Protein AF-A0A1W9J1J8-F1 (afdb_monomer_lite)

pLDDT: mean 85.01, std 13.89, range [39.0, 95.69]

Structure (mmCIF, N/CA/C/O backbone):
data_AF-A0A1W9J1J8-F1
#
_entry.id   AF-A0A1W9J1J8-F1
#
loop_
_atom_site.group_PDB
_atom_site.id
_atom_site.type_symbol
_atom_site.label_atom_id
_atom_site.label_alt_id
_atom_site.label_comp_id
_atom_site.label_asym_id
_atom_site.label_entity_id
_atom_site.label_seq_id
_atom_site.pdbx_PDB_ins_code
_atom_site.Cartn_x
_atom_site.Cartn_y
_atom_site.Cartn_z
_atom_site.occupancy
_atom_site.B_iso_or_equiv
_atom_site.auth_seq_id
_atom_site.auth_comp_id
_atom_site.auth_asym_id
_atom_site.auth_atom_id
_atom_site.pdbx_PDB_model_num
ATOM 1 N N . MET A 1 1 ? -6.007 2.174 -8.889 1.00 80.56 1 MET A N 1
ATOM 2 C CA . MET A 1 1 ? -5.975 2.017 -7.417 1.00 80.56 1 MET A CA 1
ATOM 3 C C . MET A 1 1 ? -7.244 1.396 -6.829 1.00 80.56 1 MET A C 1
ATOM 5 O O . MET A 1 1 ? -7.114 0.432 -6.092 1.00 80.56 1 MET A O 1
ATOM 9 N N . LEU A 1 2 ? -8.460 1.819 -7.204 1.00 87.00 2 LEU A N 1
ATOM 10 C CA . LEU A 1 2 ? -9.723 1.256 -6.673 1.00 87.00 2 LEU A CA 1
ATOM 11 C C . LEU A 1 2 ? -9.851 -0.287 -6.767 1.00 87.00 2 LEU A C 1
ATOM 13 O O . LEU A 1 2 ? -10.424 -0.921 -5.888 1.00 87.00 2 LEU A O 1
ATOM 17 N N . LYS A 1 3 ? -9.274 -0.912 -7.807 1.00 90.38 3 LYS A N 1
ATOM 18 C CA . LYS A 1 3 ? -9.205 -2.382 -7.945 1.00 90.38 3 LYS A CA 1
ATOM 19 C C . LYS A 1 3 ? -8.416 -3.052 -6.807 1.00 90.38 3 LYS A C 1
ATOM 21 O O . LYS A 1 3 ? -8.838 -4.098 -6.336 1.00 90.38 3 LYS A O 1
ATOM 26 N N . VAL A 1 4 ? -7.319 -2.439 -6.351 1.00 91.00 4 VAL A N 1
ATOM 27 C CA . VAL A 1 4 ? -6.514 -2.926 -5.214 1.00 91.00 4 VAL A CA 1
ATOM 28 C C . VAL A 1 4 ? -7.309 -2.792 -3.920 1.00 91.00 4 VAL A C 1
ATOM 30 O O . VAL A 1 4 ? -7.356 -3.737 -3.147 1.00 91.00 4 VAL A O 1
ATOM 33 N N . VAL A 1 5 ? -8.015 -1.669 -3.734 1.00 91.69 5 VAL A N 1
ATOM 34 C CA . VAL A 1 5 ? -8.848 -1.449 -2.541 1.00 91.69 5 VAL A CA 1
ATOM 35 C C . VAL A 1 5 ? -9.922 -2.523 -2.393 1.00 91.69 5 VAL A C 1
ATOM 37 O O . VAL A 1 5 ? -10.043 -3.138 -1.337 1.00 91.69 5 VAL A O 1
ATOM 40 N N . ARG A 1 6 ? -10.652 -2.804 -3.479 1.00 91.19 6 ARG A N 1
ATOM 41 C CA . ARG A 1 6 ? -11.670 -3.864 -3.506 1.00 91.19 6 ARG A CA 1
ATOM 42 C C . ARG A 1 6 ? -11.084 -5.255 -3.276 1.00 91.19 6 ARG A C 1
ATOM 44 O O . ARG A 1 6 ? -11.653 -6.030 -2.516 1.00 91.19 6 ARG A O 1
ATOM 51 N N . ARG A 1 7 ? -9.955 -5.569 -3.920 1.00 90.69 7 ARG A N 1
ATOM 52 C CA . ARG A 1 7 ? -9.274 -6.862 -3.755 1.00 90.69 7 ARG A CA 1
ATOM 53 C C . ARG A 1 7 ? -8.798 -7.061 -2.315 1.00 90.69 7 ARG A C 1
ATOM 55 O O . ARG A 1 7 ? -8.920 -8.153 -1.785 1.00 90.69 7 ARG A O 1
ATOM 62 N N . ASP A 1 8 ? -8.281 -6.025 -1.671 1.00 90.25 8 ASP A N 1
ATOM 63 C CA . ASP A 1 8 ? -7.687 -6.152 -0.336 1.00 90.25 8 ASP A CA 1
ATOM 64 C C . ASP A 1 8 ? -8.715 -5.940 0.782 1.00 90.25 8 ASP A C 1
ATOM 66 O O . ASP A 1 8 ? -8.404 -6.173 1.946 1.00 90.25 8 ASP A O 1
ATOM 70 N N . GLY A 1 9 ? -9.935 -5.505 0.442 1.00 91.38 9 GLY A N 1
ATOM 71 C CA . GLY A 1 9 ? -11.035 -5.325 1.389 1.00 91.38 9 GLY A CA 1
ATOM 72 C C . GLY A 1 9 ? -10.752 -4.262 2.447 1.00 91.38 9 GLY A C 1
ATOM 73 O O . GLY A 1 9 ? -11.206 -4.406 3.576 1.00 91.38 9 GLY A O 1
ATOM 74 N N . GLN A 1 10 ? -9.953 -3.242 2.110 1.00 93.06 10 GLN A N 1
ATOM 75 C CA . GLN A 1 10 ? -9.457 -2.249 3.073 1.00 93.06 10 GLN A CA 1
ATOM 76 C C . GLN A 1 10 ? -8.702 -2.880 4.259 1.00 93.06 10 GLN A C 1
ATOM 78 O O . GLN A 1 10 ? -8.648 -2.302 5.336 1.00 93.06 10 GLN A O 1
ATOM 83 N N . VAL A 1 11 ? -8.099 -4.060 4.094 1.00 93.19 11 VAL A N 1
ATOM 84 C CA . VAL A 1 11 ? -7.328 -4.724 5.151 1.00 93.19 11 VAL A CA 1
ATOM 85 C C . VAL A 1 11 ? -5.834 -4.593 4.880 1.00 93.19 11 VAL A C 1
ATOM 87 O O . VAL A 1 11 ? -5.349 -4.901 3.793 1.00 93.19 11 VAL A O 1
ATOM 90 N N . CYS A 1 12 ? -5.079 -4.177 5.899 1.00 93.12 12 CYS A N 1
ATOM 91 C CA . CYS A 1 12 ? -3.623 -4.145 5.843 1.00 93.12 12 CYS A CA 1
ATOM 92 C C . CYS A 1 12 ? -3.069 -5.557 5.595 1.00 93.12 12 CYS A C 1
ATOM 94 O O . CYS A 1 12 ? -3.318 -6.481 6.374 1.00 93.12 12 CYS A O 1
ATOM 96 N N . ALA A 1 13 ? -2.265 -5.723 4.548 1.00 91.00 13 ALA A N 1
ATOM 97 C CA . ALA A 1 13 ? -1.685 -7.014 4.187 1.00 91.00 13 ALA A CA 1
ATOM 98 C C . ALA A 1 13 ? -0.688 -7.559 5.231 1.00 91.00 13 ALA A C 1
ATOM 100 O O . ALA A 1 13 ? -0.431 -8.761 5.257 1.00 91.00 13 ALA A O 1
ATOM 101 N N . ASP A 1 14 ? -0.137 -6.692 6.088 1.00 90.38 14 ASP A N 1
ATOM 102 C CA . ASP A 1 14 ? 0.835 -7.058 7.124 1.00 90.38 14 ASP A CA 1
ATOM 103 C C . ASP A 1 14 ? 0.152 -7.355 8.472 1.00 90.38 14 ASP A C 1
ATOM 105 O O . ASP A 1 14 ? 0.082 -8.506 8.900 1.00 90.38 14 ASP A O 1
ATOM 109 N N . CYS A 1 15 ? -0.442 -6.342 9.115 1.00 92.19 15 CYS A N 1
ATOM 110 C CA . CYS A 1 15 ? -1.061 -6.493 10.440 1.00 92.19 15 CYS A CA 1
ATOM 111 C C . CYS A 1 15 ? -2.518 -6.980 10.428 1.00 92.19 15 CYS A C 1
ATOM 113 O O . CYS A 1 15 ? -3.070 -7.233 11.495 1.00 92.19 15 CYS A O 1
ATOM 115 N N . ARG A 1 16 ? -3.147 -7.120 9.251 1.00 91.50 16 ARG A N 1
ATOM 116 C CA . ARG A 1 16 ? -4.520 -7.638 9.074 1.00 91.50 16 ARG A CA 1
ATOM 117 C C . ARG A 1 16 ? -5.626 -6.813 9.743 1.00 91.50 16 ARG A C 1
ATOM 119 O O . ARG A 1 16 ? -6.738 -7.303 9.905 1.00 91.50 16 ARG A O 1
ATOM 126 N N . THR A 1 17 ? -5.356 -5.556 10.084 1.00 92.88 17 THR A N 1
ATOM 127 C CA . THR A 1 17 ? -6.374 -4.618 10.574 1.00 92.88 17 THR A CA 1
ATOM 128 C C . THR A 1 17 ? -7.079 -3.923 9.414 1.00 92.88 17 THR A C 1
ATOM 130 O O . THR A 1 17 ? -6.459 -3.668 8.379 1.00 92.88 17 THR A O 1
ATOM 133 N N . ILE A 1 18 ? -8.348 -3.562 9.609 1.00 94.50 18 ILE A N 1
ATOM 134 C CA . ILE A 1 18 ? -9.078 -2.683 8.688 1.00 94.50 18 ILE A CA 1
ATOM 135 C C . ILE A 1 18 ? -8.405 -1.302 8.692 1.00 94.50 18 ILE A C 1
ATOM 137 O O . ILE A 1 18 ? -8.004 -0.799 9.744 1.00 94.50 18 ILE A O 1
ATOM 141 N N . VAL A 1 19 ? -8.248 -0.718 7.511 1.00 95.31 19 VAL A N 1
ATOM 142 C CA . VAL A 1 19 ? -7.606 0.568 7.260 1.00 95.31 19 VAL A CA 1
ATOM 143 C C . VAL A 1 19 ? -8.664 1.512 6.685 1.00 95.31 19 VAL A C 1
ATOM 145 O O . VAL A 1 19 ? -9.171 1.239 5.598 1.00 95.31 19 VAL A O 1
ATOM 148 N N . PRO A 1 20 ? -9.014 2.603 7.387 1.00 94.81 20 PRO A N 1
ATOM 149 C CA . PRO A 1 20 ? -9.911 3.629 6.860 1.00 94.81 20 PRO A CA 1
ATOM 150 C C . PRO A 1 20 ? -9.414 4.194 5.525 1.00 94.81 20 PRO A C 1
ATOM 152 O O . PRO A 1 20 ? -8.205 4.277 5.311 1.00 94.81 20 PRO A O 1
ATOM 155 N N . ASP A 1 21 ? -10.329 4.620 4.651 1.00 93.12 21 ASP A N 1
ATOM 156 C CA . ASP A 1 21 ? -9.993 5.094 3.298 1.00 93.12 21 ASP A CA 1
ATOM 157 C C . ASP A 1 21 ? -8.943 6.214 3.274 1.00 93.12 21 ASP A C 1
ATOM 159 O O . ASP A 1 21 ? -8.058 6.217 2.419 1.00 93.12 21 ASP A O 1
ATOM 163 N N . ASP A 1 22 ? -8.994 7.132 4.237 1.00 94.69 22 ASP A N 1
ATOM 164 C CA . ASP A 1 22 ? -8.065 8.258 4.381 1.00 94.69 22 ASP A CA 1
ATOM 165 C C . ASP A 1 22 ? -6.685 7.863 4.947 1.00 94.69 22 ASP A C 1
ATOM 167 O O . ASP A 1 22 ? -5.774 8.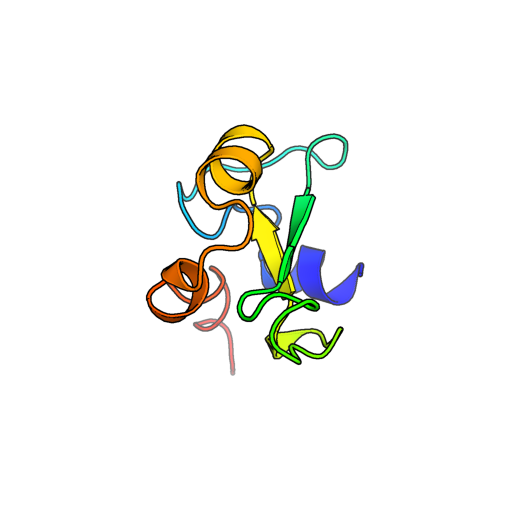691 5.029 1.00 94.69 22 ASP A O 1
ATOM 171 N N . GLN A 1 23 ? -6.511 6.596 5.32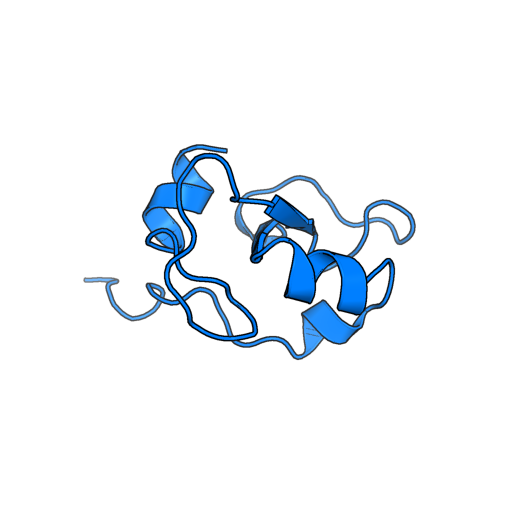9 1.00 95.25 23 GLN A N 1
ATOM 172 C CA . GLN A 1 23 ? -5.282 6.045 5.907 1.00 95.25 23 GLN A CA 1
ATOM 173 C C . GLN A 1 23 ? -4.684 4.897 5.082 1.00 95.25 23 GLN A C 1
ATOM 175 O O . GLN A 1 23 ? -3.679 4.310 5.500 1.00 95.25 23 GLN A O 1
ATOM 180 N N . ILE A 1 24 ? -5.284 4.571 3.931 1.00 95.56 24 ILE A N 1
ATOM 181 C CA . ILE A 1 24 ? -4.772 3.558 3.005 1.00 95.56 24 ILE A CA 1
ATOM 182 C C . ILE A 1 24 ? -3.461 4.043 2.389 1.00 95.56 24 ILE A C 1
ATOM 184 O O . ILE A 1 24 ? -3.412 5.064 1.706 1.00 95.56 24 ILE A O 1
ATOM 188 N N . GLU A 1 25 ? -2.413 3.244 2.564 1.00 95.69 25 GLU A N 1
ATOM 189 C CA . GLU A 1 25 ? -1.156 3.392 1.839 1.00 95.69 25 GLU A CA 1
ATOM 190 C C . GLU A 1 25 ? -1.053 2.275 0.794 1.00 95.69 25 GLU A C 1
ATOM 192 O O . GLU A 1 25 ? -1.170 1.089 1.123 1.00 95.69 25 GLU A O 1
ATOM 197 N N . PHE A 1 26 ? -0.821 2.640 -0.468 1.00 94.44 26 PHE A N 1
ATOM 198 C CA . PHE A 1 26 ? -0.518 1.672 -1.522 1.00 94.44 26 PHE A CA 1
ATOM 199 C C . PHE A 1 26 ? 0.971 1.341 -1.483 1.00 94.44 26 PHE A C 1
ATOM 201 O O . PHE A 1 26 ? 1.805 2.162 -1.860 1.00 94.44 26 PHE A O 1
ATOM 208 N N . ASP A 1 27 ? 1.295 0.134 -1.033 1.00 93.12 27 ASP A N 1
ATOM 209 C CA . ASP A 1 27 ? 2.668 -0.349 -0.931 1.00 93.12 27 ASP A CA 1
ATOM 210 C C . ASP A 1 27 ? 3.029 -1.216 -2.134 1.00 93.12 27 ASP A C 1
ATOM 212 O O . ASP A 1 27 ? 2.278 -2.124 -2.507 1.00 93.12 27 ASP A O 1
ATOM 216 N N . HIS A 1 28 ? 4.209 -0.975 -2.701 1.00 92.94 28 HIS A N 1
ATOM 217 C CA . HIS A 1 28 ? 4.802 -1.876 -3.677 1.00 92.94 28 HIS A CA 1
ATOM 218 C C . HIS A 1 28 ? 5.484 -3.050 -2.967 1.00 92.94 28 HIS A C 1
ATOM 220 O O . HIS A 1 28 ? 6.435 -2.866 -2.196 1.00 92.94 28 HIS A O 1
ATOM 226 N N . VAL A 1 29 ? 5.030 -4.268 -3.269 1.00 91.19 29 VAL A N 1
ATOM 227 C CA . VAL A 1 29 ? 5.610 -5.523 -2.765 1.00 91.19 29 VAL A CA 1
ATOM 228 C C . VAL A 1 29 ? 7.093 -5.592 -3.132 1.00 91.19 29 VAL A C 1
ATOM 230 O O . VAL A 1 29 ? 7.942 -5.779 -2.257 1.00 91.19 29 VAL A O 1
ATOM 233 N N . ILE A 1 30 ? 7.399 -5.350 -4.408 1.00 90.19 30 ILE A N 1
ATOM 234 C CA . ILE A 1 30 ? 8.738 -5.066 -4.922 1.00 90.19 30 ILE A CA 1
ATOM 235 C C . ILE A 1 30 ? 8.855 -3.544 -5.074 1.00 90.19 30 ILE A C 1
ATOM 237 O O . ILE A 1 30 ? 8.136 -2.985 -5.903 1.00 90.19 30 ILE A O 1
ATOM 241 N N . PRO A 1 31 ? 9.736 -2.858 -4.325 1.00 90.44 31 PRO A N 1
ATOM 242 C CA . PRO A 1 31 ? 9.891 -1.406 -4.414 1.00 90.44 31 PRO A CA 1
ATOM 243 C C . PRO A 1 31 ? 10.215 -0.917 -5.832 1.00 90.44 31 PRO A C 1
ATOM 245 O O . PRO A 1 31 ? 10.986 -1.558 -6.550 1.00 90.44 31 PRO A O 1
ATOM 248 N N . ILE A 1 32 ? 9.718 0.271 -6.201 1.00 90.56 32 ILE A N 1
ATOM 249 C CA . ILE A 1 32 ? 10.039 0.918 -7.491 1.00 90.56 32 ILE A CA 1
ATOM 250 C C . ILE A 1 32 ? 11.557 1.056 -7.674 1.00 90.56 32 ILE A C 1
ATOM 252 O O . ILE A 1 32 ? 12.082 0.728 -8.733 1.00 90.56 32 ILE A O 1
ATOM 256 N N . ALA A 1 33 ? 12.281 1.457 -6.621 1.00 88.81 33 ALA A N 1
ATOM 257 C CA . ALA A 1 33 ? 13.743 1.597 -6.640 1.00 88.81 33 ALA A CA 1
ATOM 258 C C . ALA A 1 33 ? 14.492 0.286 -6.962 1.00 88.81 33 ALA A C 1
ATOM 260 O O . ALA A 1 33 ? 15.678 0.310 -7.276 1.00 88.81 33 ALA A O 1
ATOM 261 N N . ARG A 1 34 ? 13.804 -0.861 -6.891 1.00 88.00 34 ARG A N 1
ATOM 262 C CA . ARG A 1 34 ? 14.325 -2.197 -7.210 1.00 88.00 34 ARG A CA 1
ATOM 263 C C . ARG A 1 34 ? 13.688 -2.790 -8.474 1.00 88.00 34 ARG A C 1
ATOM 265 O O . ARG A 1 34 ? 13.749 -3.998 -8.672 1.00 88.00 34 ARG A O 1
ATOM 272 N N . GLY A 1 35 ? 13.069 -1.956 -9.313 1.00 90.88 35 GLY A N 1
ATOM 273 C CA . GLY A 1 35 ? 12.461 -2.365 -10.583 1.00 90.88 35 GLY A CA 1
ATOM 274 C C . GLY A 1 35 ? 11.031 -2.900 -10.473 1.00 90.88 35 GLY A C 1
ATOM 275 O O . GLY A 1 35 ? 10.526 -3.486 -11.427 1.00 90.88 35 GLY A O 1
ATOM 276 N N . GLY A 1 36 ? 10.359 -2.721 -9.333 1.00 91.81 36 GLY A N 1
ATOM 277 C CA . GLY A 1 36 ? 8.973 -3.150 -9.172 1.00 91.81 36 GLY A CA 1
ATOM 278 C C . GLY A 1 36 ? 7.990 -2.311 -9.988 1.00 91.81 36 GLY A C 1
ATOM 279 O O . GLY A 1 36 ? 7.985 -1.083 -9.911 1.00 91.81 36 GLY A O 1
ATOM 280 N N . ALA A 1 37 ? 7.119 -2.976 -10.747 1.00 93.62 37 ALA A N 1
ATOM 281 C CA . ALA A 1 37 ? 6.112 -2.317 -11.574 1.00 93.62 37 ALA A CA 1
ATOM 282 C C . ALA A 1 37 ? 4.908 -1.828 -10.748 1.00 93.62 37 ALA A C 1
ATOM 284 O O . ALA A 1 37 ? 4.511 -2.455 -9.768 1.00 93.62 37 ALA A O 1
ATOM 285 N N . THR A 1 38 ? 4.259 -0.744 -11.169 1.00 94.19 38 THR A N 1
ATOM 286 C CA . THR A 1 38 ? 2.993 -0.285 -10.568 1.00 94.19 38 THR A CA 1
ATOM 287 C C . THR A 1 38 ? 1.818 -1.037 -11.196 1.00 94.19 38 THR A C 1
ATOM 289 O O . THR A 1 38 ? 1.103 -0.513 -12.047 1.00 94.19 38 THR A O 1
ATOM 292 N N . THR A 1 39 ? 1.630 -2.293 -10.794 1.00 92.75 39 THR A N 1
ATOM 293 C CA . THR A 1 39 ? 0.515 -3.153 -11.224 1.00 92.75 39 THR A CA 1
ATOM 294 C C . THR A 1 39 ? -0.356 -3.519 -10.034 1.00 92.75 39 THR A C 1
ATOM 296 O O . THR A 1 39 ? 0.069 -3.399 -8.889 1.00 92.75 39 THR A O 1
ATOM 299 N N . THR A 1 40 ? -1.583 -3.993 -10.270 1.00 91.19 40 THR A N 1
ATOM 300 C CA . THR A 1 40 ? -2.414 -4.472 -9.157 1.00 91.19 40 THR A CA 1
ATOM 301 C C . THR A 1 40 ? -1.729 -5.575 -8.371 1.00 91.19 40 THR A C 1
ATOM 303 O O . THR A 1 40 ? -1.861 -5.602 -7.157 1.00 91.19 40 THR A O 1
ATOM 306 N N . ASP A 1 41 ? -0.960 -6.430 -9.034 1.00 89.25 41 ASP A N 1
ATOM 307 C CA . ASP A 1 41 ? -0.370 -7.623 -8.425 1.00 89.25 41 ASP A CA 1
ATOM 308 C C . ASP A 1 41 ? 0.853 -7.288 -7.569 1.00 89.25 41 ASP A C 1
ATOM 310 O O . ASP A 1 41 ? 1.102 -7.951 -6.567 1.00 89.25 41 ASP A O 1
ATOM 314 N N . ASN A 1 42 ? 1.573 -6.218 -7.919 1.00 91.81 42 ASN A N 1
ATOM 315 C CA . ASN A 1 42 ? 2.691 -5.709 -7.128 1.00 91.81 42 ASN A CA 1
ATOM 316 C C . ASN A 1 42 ? 2.268 -4.646 -6.099 1.00 91.81 42 ASN A C 1
ATOM 318 O O . ASN A 1 42 ? 3.100 -4.182 -5.328 1.00 91.81 42 ASN A O 1
ATOM 322 N N . LEU A 1 43 ? 0.998 -4.241 -6.076 1.00 92.81 43 LEU A N 1
ATOM 323 C CA . LEU A 1 43 ? 0.461 -3.308 -5.087 1.00 92.81 43 LEU A CA 1
ATOM 324 C C . LEU A 1 43 ? -0.346 -4.042 -4.023 1.00 92.81 43 LEU A C 1
ATOM 326 O O . LEU A 1 43 ? -0.983 -5.057 -4.301 1.00 92.81 43 LEU A O 1
ATOM 330 N N . ARG A 1 44 ? -0.381 -3.483 -2.817 1.00 92.69 44 ARG A N 1
ATOM 331 C CA . ARG A 1 44 ? -1.228 -3.932 -1.704 1.00 92.69 44 ARG A CA 1
ATOM 332 C C . ARG A 1 44 ? -1.569 -2.778 -0.769 1.00 92.69 44 ARG A C 1
ATOM 334 O O . ARG A 1 44 ? -0.886 -1.756 -0.786 1.00 92.69 44 ARG A O 1
ATOM 341 N N . ILE A 1 45 ? -2.584 -2.956 0.069 1.00 94.38 45 ILE A N 1
ATOM 342 C CA . ILE A 1 45 ? -2.885 -2.027 1.162 1.00 94.38 45 ILE A CA 1
ATOM 343 C C . ILE A 1 45 ? -1.970 -2.305 2.354 1.00 94.38 45 ILE A C 1
ATOM 345 O O . ILE A 1 45 ? -1.902 -3.432 2.853 1.00 94.38 45 ILE A O 1
ATOM 349 N N . LEU A 1 46 ? -1.340 -1.255 2.874 1.00 94.44 46 LEU A N 1
ATOM 350 C CA . LEU A 1 46 ? -0.800 -1.220 4.229 1.00 94.44 46 LEU A CA 1
ATOM 351 C C . LEU A 1 46 ? -1.435 -0.074 5.021 1.00 94.44 46 LEU A C 1
ATOM 353 O O . LEU A 1 46 ? -1.844 0.942 4.464 1.00 94.44 46 LEU A O 1
ATOM 357 N N . CYS A 1 47 ? -1.482 -0.221 6.345 1.00 95.50 47 CYS A N 1
ATOM 358 C CA . CYS A 1 47 ? -1.678 0.932 7.217 1.00 95.50 47 CYS A CA 1
ATOM 359 C C . CYS A 1 47 ? -0.388 1.766 7.267 1.00 95.50 47 CYS A C 1
ATOM 361 O O . CYS A 1 47 ? 0.715 1.240 7.072 1.00 95.50 47 CYS A O 1
ATOM 363 N N . ARG A 1 48 ? -0.504 3.053 7.608 1.00 94.94 48 ARG A N 1
ATOM 364 C CA . ARG A 1 48 ? 0.640 3.975 7.725 1.00 94.94 48 ARG A CA 1
ATOM 365 C C . ARG A 1 48 ? 1.790 3.424 8.575 1.00 94.94 48 ARG A C 1
ATOM 367 O O . ARG A 1 48 ? 2.953 3.570 8.204 1.00 94.94 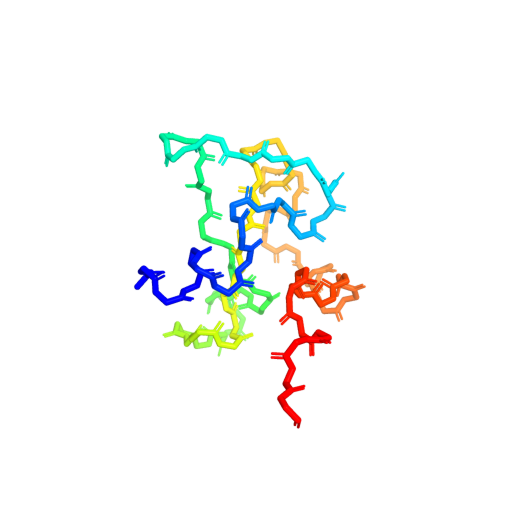48 ARG A O 1
ATOM 374 N N . THR A 1 49 ? 1.481 2.780 9.699 1.00 94.94 49 THR A N 1
ATOM 375 C CA . THR A 1 49 ? 2.486 2.219 10.615 1.00 94.94 49 THR A CA 1
ATOM 376 C C . THR A 1 49 ? 3.279 1.086 9.963 1.00 94.94 49 THR A C 1
ATOM 378 O O . THR A 1 49 ? 4.510 1.113 9.982 1.00 94.94 49 THR A O 1
ATOM 381 N N . CYS A 1 50 ? 2.595 0.121 9.341 1.00 93.81 50 CYS A N 1
ATOM 382 C CA . CYS A 1 50 ? 3.245 -0.986 8.635 1.00 93.81 50 CYS A CA 1
ATOM 383 C C . CYS A 1 50 ? 4.025 -0.497 7.412 1.00 93.81 50 CYS A C 1
ATOM 385 O O . CYS A 1 50 ? 5.151 -0.943 7.199 1.00 93.81 50 CYS A O 1
ATOM 387 N N . ASN A 1 51 ? 3.472 0.453 6.650 1.00 93.12 51 ASN A N 1
ATOM 388 C CA . ASN A 1 51 ? 4.143 1.013 5.478 1.00 93.12 51 ASN A CA 1
ATOM 389 C C . ASN A 1 51 ? 5.475 1.682 5.860 1.00 93.12 51 ASN A C 1
ATOM 391 O O . ASN A 1 51 ? 6.523 1.380 5.291 1.00 93.12 51 ASN A O 1
ATOM 395 N N . ARG A 1 52 ? 5.466 2.510 6.914 1.00 91.50 52 ARG A N 1
ATOM 396 C CA . ARG A 1 52 ? 6.683 3.145 7.448 1.00 91.50 52 ARG A CA 1
ATOM 397 C C . ARG A 1 52 ? 7.696 2.135 7.980 1.00 91.50 52 ARG A C 1
ATOM 399 O O . ARG A 1 52 ? 8.888 2.316 7.766 1.00 91.50 52 ARG A O 1
ATOM 406 N N . LYS A 1 53 ? 7.235 1.079 8.659 1.00 90.94 53 LYS A N 1
ATOM 407 C CA . LYS A 1 53 ? 8.112 0.017 9.174 1.00 90.94 53 LYS A CA 1
ATOM 408 C C . LYS A 1 53 ? 8.790 -0.766 8.045 1.00 90.94 53 LYS A C 1
ATOM 410 O O . LYS A 1 53 ? 9.936 -1.175 8.207 1.00 90.94 53 LYS A O 1
ATOM 415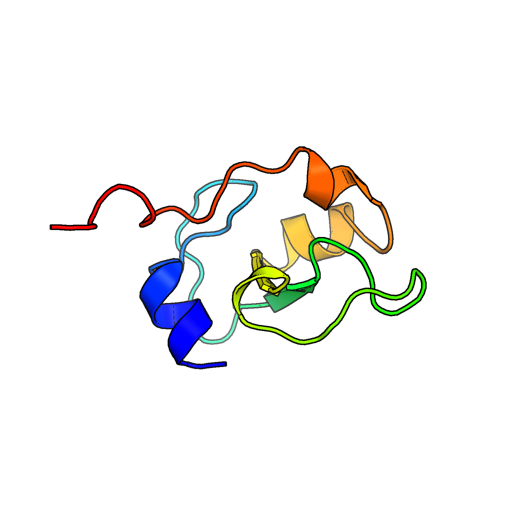 N N . LYS A 1 54 ? 8.098 -0.984 6.921 1.00 85.12 54 LYS A N 1
ATOM 416 C CA . LYS A 1 54 ? 8.656 -1.683 5.756 1.00 85.12 54 LYS A CA 1
ATOM 417 C C . LYS A 1 54 ? 9.707 -0.851 5.019 1.00 85.12 54 LYS A C 1
ATOM 419 O O . LYS A 1 54 ? 10.713 -1.420 4.601 1.00 85.12 54 LYS A O 1
ATOM 424 N N . SER A 1 55 ? 9.488 0.456 4.848 1.00 85.00 55 SER A N 1
ATOM 425 C CA . SER A 1 55 ? 10.361 1.306 4.022 1.00 85.00 55 SER A CA 1
ATOM 426 C C . SER A 1 55 ? 10.539 0.706 2.605 1.00 85.00 55 SER A C 1
ATOM 428 O O . SER A 1 55 ? 9.598 0.190 1.999 1.00 85.00 55 SER A O 1
ATOM 430 N N . ASP A 1 56 ? 11.755 0.722 2.076 1.00 79.44 56 ASP A N 1
ATOM 431 C CA . ASP A 1 56 ? 12.205 0.150 0.808 1.00 79.44 56 ASP A CA 1
ATOM 432 C C . ASP A 1 56 ? 12.700 -1.307 0.932 1.00 79.44 56 ASP A C 1
ATOM 434 O O . ASP A 1 56 ? 13.351 -1.842 0.023 1.00 79.44 56 ASP A O 1
ATOM 438 N N . ALA A 1 57 ? 12.394 -1.978 2.047 1.00 81.62 57 ALA A N 1
ATOM 439 C CA . ALA A 1 57 ? 12.780 -3.364 2.247 1.00 81.62 57 ALA A CA 1
ATOM 440 C C . ALA A 1 57 ? 11.997 -4.310 1.322 1.00 81.62 57 ALA A C 1
ATOM 442 O O . ALA A 1 57 ? 10.787 -4.181 1.112 1.00 81.62 57 ALA A O 1
ATOM 443 N N . LEU A 1 58 ? 12.680 -5.360 0.859 1.00 81.69 58 LEU A N 1
ATOM 444 C CA . LEU A 1 58 ? 12.089 -6.484 0.118 1.00 81.69 58 LEU A CA 1
ATOM 445 C C . LEU A 1 58 ? 11.267 -7.435 1.006 1.00 81.69 58 LEU A C 1
ATOM 447 O O . LEU A 1 58 ? 10.787 -8.456 0.522 1.00 81.69 58 LEU A O 1
ATOM 451 N N . ALA A 1 59 ? 11.053 -7.101 2.284 1.00 76.69 59 ALA A N 1
ATOM 452 C CA . ALA A 1 59 ? 10.239 -7.885 3.217 1.00 76.69 59 ALA A CA 1
ATOM 453 C C . ALA A 1 59 ? 8.807 -8.143 2.700 1.00 76.69 59 ALA A C 1
ATOM 455 O O . ALA A 1 59 ? 8.171 -9.112 3.103 1.00 76.69 59 ALA A O 1
ATOM 456 N N . GLY A 1 60 ? 8.322 -7.315 1.763 1.00 72.88 60 GLY A N 1
ATOM 457 C CA . GLY A 1 60 ? 7.065 -7.532 1.047 1.00 72.88 60 GLY A CA 1
ATOM 458 C C . GLY A 1 60 ? 6.988 -8.871 0.304 1.00 72.88 60 GLY A C 1
ATOM 459 O O . GLY A 1 60 ? 5.902 -9.429 0.218 1.00 72.88 60 GLY A O 1
ATOM 460 N N . LEU A 1 61 ? 8.111 -9.430 -0.162 1.00 77.44 61 LEU A N 1
ATOM 461 C CA . LEU A 1 61 ? 8.140 -10.722 -0.866 1.00 77.44 61 LEU A CA 1
ATOM 462 C C . LEU A 1 61 ? 7.687 -11.903 0.002 1.00 77.44 61 LEU A C 1
ATOM 464 O O . LEU A 1 61 ? 7.179 -12.888 -0.523 1.00 77.44 61 LEU A O 1
ATOM 468 N N . LEU A 1 62 ? 7.869 -11.807 1.321 1.00 73.94 62 LEU A N 1
ATOM 469 C CA . LEU A 1 62 ? 7.401 -12.807 2.285 1.00 73.94 62 LEU A CA 1
ATOM 470 C C . LEU A 1 62 ? 6.030 -12.457 2.862 1.00 73.94 62 LEU A C 1
ATOM 472 O O . LEU A 1 62 ? 5.505 -13.179 3.712 1.00 73.94 62 LEU A O 1
ATOM 476 N N . ALA A 1 63 ? 5.468 -11.317 2.469 1.00 66.50 63 ALA A N 1
ATOM 477 C CA . ALA A 1 63 ? 4.229 -10.876 3.051 1.00 66.50 63 ALA A CA 1
ATOM 478 C C . ALA A 1 63 ? 3.064 -11.739 2.586 1.00 66.50 63 ALA A C 1
ATOM 480 O O . ALA A 1 63 ? 3.005 -12.211 1.450 1.00 66.50 63 ALA A O 1
ATOM 481 N N . LYS A 1 64 ? 2.108 -11.909 3.499 1.00 64.25 64 LYS A N 1
ATOM 482 C CA . LYS A 1 64 ? 0.906 -12.688 3.240 1.00 64.25 64 LYS A CA 1
ATOM 483 C C . LYS A 1 64 ? 0.168 -12.102 2.031 1.00 64.25 64 LYS A C 1
ATOM 485 O O . LYS A 1 64 ? 0.094 -10.874 1.905 1.00 64.25 64 LYS A O 1
ATOM 490 N N . PRO A 1 65 ? -0.378 -12.957 1.150 1.00 61.28 65 PRO A N 1
ATOM 491 C CA . PRO A 1 65 ? -1.164 -12.489 0.025 1.00 61.28 65 PRO A CA 1
ATOM 492 C C . PRO A 1 65 ? -2.341 -11.622 0.504 1.00 61.28 65 PRO A C 1
ATOM 494 O O . PRO A 1 65 ? -2.799 -11.758 1.649 1.00 61.28 65 PRO A O 1
ATOM 497 N N . PRO A 1 66 ? -2.834 -10.716 -0.356 1.00 62.16 66 PRO A N 1
ATOM 498 C CA . PRO A 1 66 ? -3.993 -9.892 -0.040 1.00 62.16 66 PRO A CA 1
ATOM 499 C C . PRO A 1 66 ? -5.186 -10.751 0.402 1.00 62.16 66 PRO A C 1
ATOM 501 O O . PRO A 1 66 ? -5.384 -11.857 -0.099 1.00 62.16 66 PRO A O 1
ATOM 504 N N . PHE A 1 67 ? -5.948 -10.234 1.374 1.00 60.09 67 PHE A N 1
ATOM 505 C CA . PHE A 1 67 ? -6.950 -10.965 2.164 1.00 60.09 67 PHE A CA 1
ATOM 506 C C . PHE A 1 67 ? -7.999 -11.721 1.325 1.00 60.09 67 PHE A C 1
ATOM 508 O O . PHE A 1 67 ? -8.419 -12.779 1.768 1.00 60.09 67 PHE A O 1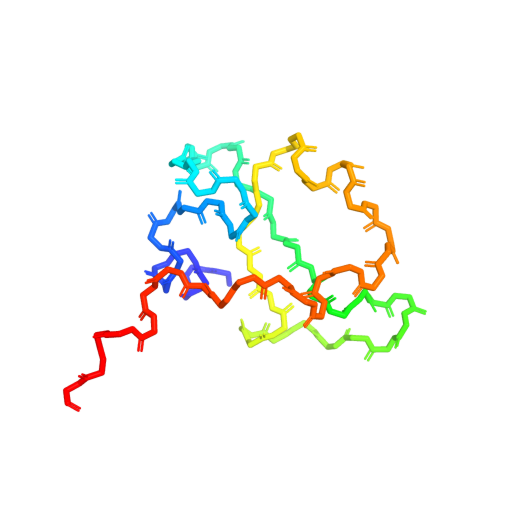
ATOM 515 N N . ASN A 1 68 ? -8.371 -11.263 0.120 1.00 58.28 68 ASN A N 1
ATOM 516 C CA . ASN A 1 68 ? -9.442 -11.887 -0.681 1.00 58.28 68 ASN A CA 1
ATOM 517 C C . ASN A 1 68 ? -8.968 -12.714 -1.889 1.00 58.28 68 ASN A C 1
ATOM 519 O O . ASN A 1 68 ? -9.630 -12.705 -2.926 1.00 58.28 68 ASN A O 1
ATOM 523 N N . ARG A 1 69 ? -7.838 -13.424 -1.811 1.00 53.44 69 ARG A N 1
ATOM 524 C CA . ARG A 1 69 ? -7.505 -14.405 -2.865 1.00 53.44 69 ARG A CA 1
ATOM 525 C C . ARG A 1 69 ? -8.287 -15.721 -2.768 1.00 53.44 69 ARG A C 1
ATOM 527 O O . ARG A 1 69 ? -8.262 -16.472 -3.730 1.00 53.44 69 ARG A O 1
ATOM 534 N N . ASP A 1 70 ? -9.020 -15.946 -1.678 1.00 52.47 70 ASP A N 1
ATOM 535 C CA . ASP A 1 70 ? -9.785 -17.182 -1.450 1.00 52.47 70 ASP A CA 1
ATOM 536 C C . ASP A 1 70 ? -11.258 -17.091 -1.916 1.00 52.47 70 ASP A C 1
ATOM 538 O O . ASP A 1 70 ? -12.048 -17.980 -1.631 1.00 52.47 70 ASP A O 1
ATOM 542 N N . ASN A 1 71 ? -11.635 -16.022 -2.633 1.00 47.34 71 ASN A N 1
ATOM 543 C CA . ASN A 1 71 ? -12.960 -15.837 -3.250 1.00 47.34 71 ASN A CA 1
ATOM 544 C C . ASN A 1 71 ? -12.853 -15.773 -4.790 1.00 47.34 71 ASN A C 1
ATOM 546 O O . ASN A 1 71 ? -13.346 -14.842 -5.431 1.00 47.34 71 ASN A O 1
ATOM 550 N N . GLU A 1 72 ? -12.167 -16.747 -5.383 1.00 39.00 72 GLU A N 1
ATOM 551 C CA . GLU A 1 72 ? -12.352 -17.109 -6.795 1.00 39.00 72 GLU A CA 1
ATOM 552 C C . GLU A 1 72 ? -13.533 -18.106 -6.863 1.00 39.00 72 GLU A C 1
ATOM 554 O O . GLU A 1 72 ? -13.652 -18.914 -5.937 1.00 39.00 72 GLU A O 1
ATOM 559 N N . PRO A 1 73 ? -14.458 -18.034 -7.844 1.00 42.72 73 PRO A N 1
ATOM 560 C CA . PRO A 1 73 ? -15.407 -19.128 -8.066 1.00 42.72 73 PRO A CA 1
ATOM 561 C C . PRO A 1 73 ? -14.694 -20.449 -8.382 1.00 42.72 73 PRO A C 1
ATOM 563 O O . PRO A 1 73 ? -13.603 -20.404 -8.996 1.00 42.72 73 PRO A O 1
#

Radius of gyration: 11.39 Å; chains: 1; bounding box: 30×27×22 Å

Sequence (73 aa):
MLKVVRRDGQVCADCRTIVPDDQIEFDHVIPIARGGATTTDNLRILCRTCNRKKSDALAGLLAKPPFNRDNEP

Foldseek 3Di:
DVVQCVQQVCAAQAPRDRHPPVFWDWDFLQDVVRVGDPDSQRTHTHGPVVRVVCDNPNVSVVTHPRPRPVPDD

Secondary structure (DSSP, 8-state):
-HHHHHHHTTB-TTT--B--GGGEEEEESS-GGGT---STTTEEEE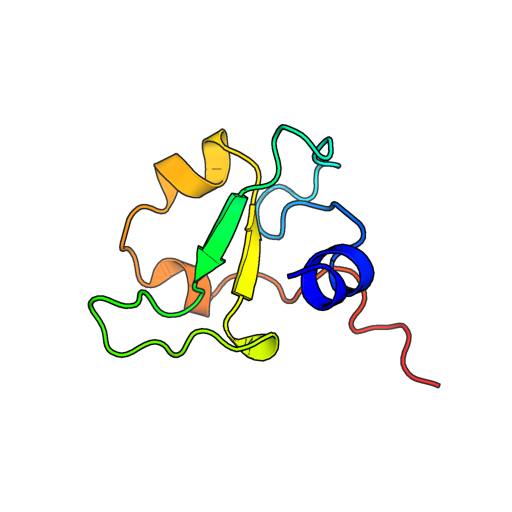EHHHHHHHTT-GGGGGSPPPTTTT---